Protein AF-A0A087T8P8-F1 (afdb_monomer_lite)

Structure (mmCIF, N/CA/C/O backbone):
data_AF-A0A087T8P8-F1
#
_entry.id   AF-A0A087T8P8-F1
#
loop_
_atom_site.group_PDB
_atom_site.id
_atom_site.type_symbol
_atom_site.label_atom_id
_atom_site.label_alt_id
_atom_site.label_comp_id
_atom_site.label_asym_id
_atom_site.label_entity_id
_atom_site.label_seq_id
_atom_site.pdbx_PDB_ins_code
_atom_site.Cartn_x
_atom_site.Cartn_y
_atom_site.Cartn_z
_atom_site.occupancy
_atom_site.B_iso_or_equiv
_atom_site.auth_seq_id
_atom_site.auth_comp_id
_atom_site.auth_asym_id
_atom_site.auth_atom_id
_atom_site.pdbx_PDB_model_num
ATOM 1 N N . MET A 1 1 ? 2.779 1.422 -18.499 1.00 81.19 1 MET A N 1
ATOM 2 C CA . MET A 1 1 ? 4.184 1.668 -18.922 1.00 81.19 1 MET A CA 1
ATOM 3 C C . MET A 1 1 ? 4.353 1.377 -20.411 1.00 81.19 1 MET A C 1
ATOM 5 O O . MET A 1 1 ? 5.461 1.215 -20.894 1.00 81.19 1 MET A O 1
ATOM 9 N N . ASP A 1 2 ? 3.249 1.358 -21.152 1.00 83.44 2 ASP A N 1
ATOM 10 C CA . ASP A 1 2 ? 3.134 0.661 -22.437 1.00 83.44 2 ASP A CA 1
ATOM 11 C C . ASP A 1 2 ? 3.590 1.526 -23.621 1.00 83.44 2 ASP A C 1
ATOM 13 O O . ASP A 1 2 ? 3.697 1.049 -24.743 1.00 83.44 2 ASP A O 1
ATOM 17 N N . ASN A 1 3 ? 3.906 2.794 -23.338 1.00 91.06 3 ASN A N 1
ATOM 18 C CA . ASN A 1 3 ? 4.521 3.742 -24.265 1.00 91.06 3 ASN A CA 1
ATOM 19 C C . ASN A 1 3 ? 6.063 3.717 -24.207 1.00 91.06 3 ASN A C 1
ATOM 21 O O . ASN A 1 3 ? 6.701 4.517 -24.884 1.00 91.06 3 ASN A O 1
ATOM 25 N N . TYR A 1 4 ? 6.660 2.857 -23.375 1.00 88.31 4 TYR A N 1
ATOM 26 C CA . TYR A 1 4 ? 8.110 2.713 -23.224 1.00 88.31 4 TYR A CA 1
ATOM 27 C C . TYR A 1 4 ? 8.556 1.336 -23.712 1.00 88.31 4 TYR A C 1
ATOM 29 O O . TYR A 1 4 ? 7.824 0.354 -23.579 1.00 88.31 4 TYR A O 1
ATOM 37 N N . GLU A 1 5 ? 9.777 1.255 -24.241 1.00 89.88 5 GLU A N 1
ATOM 38 C CA . GLU A 1 5 ? 10.394 -0.034 -24.543 1.00 89.88 5 GLU A CA 1
ATOM 39 C C . GLU A 1 5 ? 10.622 -0.825 -23.239 1.00 89.88 5 GLU A C 1
ATOM 41 O O . GLU A 1 5 ? 11.084 -0.243 -22.249 1.00 89.88 5 GLU A O 1
ATOM 46 N N . PRO A 1 6 ? 10.296 -2.130 -23.203 1.00 93.00 6 PRO A N 1
ATOM 47 C CA . PRO A 1 6 ? 10.543 -2.956 -22.030 1.00 93.00 6 PRO A CA 1
ATOM 48 C C . PRO A 1 6 ? 12.022 -2.969 -21.625 1.00 93.00 6 PRO A C 1
ATOM 50 O O . PRO A 1 6 ? 12.909 -3.200 -22.443 1.00 93.00 6 PRO A O 1
ATOM 53 N N . GLY A 1 7 ? 12.286 -2.778 -20.336 1.00 89.19 7 GLY A N 1
ATOM 54 C CA . GLY A 1 7 ? 13.624 -2.850 -19.761 1.00 89.19 7 GLY A CA 1
ATOM 55 C C . GLY A 1 7 ? 13.655 -2.506 -18.274 1.00 89.19 7 GLY A C 1
ATOM 56 O O . GLY A 1 7 ? 12.615 -2.386 -17.623 1.00 89.19 7 GLY A O 1
ATOM 57 N N . ILE A 1 8 ? 14.863 -2.299 -17.741 1.00 89.06 8 ILE A N 1
ATOM 58 C CA . ILE A 1 8 ? 15.117 -2.088 -16.301 1.00 89.06 8 ILE A CA 1
ATOM 59 C C . ILE A 1 8 ? 14.251 -0.958 -15.724 1.00 89.06 8 ILE A C 1
ATOM 61 O O . ILE A 1 8 ? 13.707 -1.092 -14.628 1.00 89.06 8 ILE A O 1
ATOM 65 N N . TYR A 1 9 ? 14.076 0.136 -16.470 1.00 89.12 9 TYR A N 1
ATOM 66 C CA . TYR A 1 9 ? 13.204 1.236 -16.060 1.00 89.12 9 TYR A CA 1
ATOM 67 C C . TYR A 1 9 ? 11.742 0.797 -15.917 1.00 89.12 9 TYR A C 1
ATOM 69 O O . TYR A 1 9 ? 11.144 0.959 -14.849 1.00 89.12 9 TYR A O 1
ATOM 77 N N . THR A 1 10 ? 11.159 0.224 -16.979 1.00 90.56 10 THR A N 1
ATOM 78 C CA . THR A 1 10 ? 9.753 -0.192 -16.963 1.00 90.56 10 THR A CA 1
ATOM 79 C C . THR A 1 10 ? 9.506 -1.262 -15.909 1.00 90.56 10 THR A C 1
ATOM 81 O O . THR A 1 10 ? 8.496 -1.204 -15.215 1.00 90.56 10 THR A O 1
ATOM 84 N N . GLU A 1 11 ? 10.446 -2.193 -15.733 1.00 92.19 11 GLU A N 1
ATOM 85 C CA . GLU A 1 11 ? 10.387 -3.231 -14.704 1.00 92.19 11 GLU A CA 1
ATOM 86 C C . GLU A 1 11 ? 10.427 -2.643 -13.290 1.00 92.19 11 GLU A C 1
ATOM 88 O O . GLU A 1 11 ? 9.637 -3.051 -12.440 1.00 92.19 11 GLU A O 1
ATOM 93 N N . GLY A 1 12 ? 11.296 -1.660 -13.034 1.00 91.12 12 GLY A N 1
ATOM 94 C CA . GLY A 1 12 ? 11.405 -1.000 -11.732 1.00 91.12 12 GLY A CA 1
ATOM 95 C C . GLY A 1 12 ? 10.105 -0.313 -11.313 1.00 91.12 12 GLY A C 1
ATOM 96 O O . GLY A 1 12 ? 9.611 -0.534 -10.204 1.00 91.12 12 GLY A O 1
ATOM 97 N N . VAL A 1 13 ? 9.504 0.461 -12.221 1.00 94.75 13 VAL A N 1
ATOM 98 C CA . VAL A 1 13 ? 8.217 1.127 -11.963 1.00 94.75 13 VAL A CA 1
ATOM 99 C C . VAL A 1 13 ? 7.094 0.104 -11.809 1.00 94.75 13 VAL A C 1
ATOM 101 O O . VAL A 1 13 ? 6.326 0.183 -10.853 1.00 94.75 13 VAL A O 1
ATOM 104 N N . LEU A 1 14 ? 7.000 -0.886 -12.706 1.00 96.12 14 LEU A N 1
ATOM 105 C CA . LEU A 1 14 ? 5.958 -1.916 -12.639 1.00 96.12 14 LEU A CA 1
ATOM 106 C C . LEU A 1 14 ? 6.055 -2.746 -11.356 1.00 96.12 14 LEU A C 1
ATOM 108 O O . LEU A 1 14 ? 5.027 -3.086 -10.774 1.00 96.12 14 LEU A O 1
ATOM 112 N N . LYS A 1 15 ? 7.269 -3.023 -10.872 1.00 95.69 15 LYS A N 1
ATOM 113 C CA . LYS A 1 15 ? 7.490 -3.699 -9.592 1.00 95.69 15 LYS A CA 1
ATOM 114 C C . LYS A 1 15 ? 6.999 -2.856 -8.416 1.00 95.69 15 LYS A C 1
ATOM 116 O O . LYS A 1 15 ? 6.311 -3.392 -7.552 1.00 95.69 15 LYS A O 1
ATOM 121 N N . ALA A 1 16 ? 7.307 -1.558 -8.386 1.00 95.38 16 ALA A N 1
ATOM 122 C CA . ALA A 1 16 ? 6.814 -0.660 -7.339 1.00 95.38 16 ALA A CA 1
ATOM 123 C C . ALA A 1 16 ? 5.275 -0.580 -7.341 1.00 95.38 16 ALA A C 1
ATOM 125 O O . ALA A 1 16 ? 4.643 -0.689 -6.290 1.00 95.38 16 ALA A O 1
ATOM 126 N N . VAL A 1 17 ? 4.666 -0.490 -8.530 1.00 98.12 17 VAL A N 1
ATOM 127 C CA . VAL A 1 17 ? 3.205 -0.524 -8.704 1.00 98.12 17 VAL A CA 1
ATOM 128 C C . VAL A 1 17 ? 2.614 -1.845 -8.207 1.00 98.12 17 VAL A C 1
ATOM 130 O O . VAL A 1 17 ? 1.611 -1.830 -7.496 1.00 98.12 17 VAL A O 1
ATOM 133 N N . ALA A 1 18 ? 3.233 -2.980 -8.540 1.00 98.12 18 ALA A N 1
ATOM 134 C CA . ALA A 1 18 ? 2.771 -4.293 -8.096 1.00 98.12 18 ALA A CA 1
ATOM 135 C C . ALA A 1 18 ? 2.828 -4.434 -6.568 1.00 98.12 18 ALA A C 1
ATOM 137 O O . ALA A 1 18 ? 1.869 -4.909 -5.972 1.00 98.12 18 ALA A O 1
ATOM 138 N N . VAL A 1 19 ? 3.893 -3.959 -5.912 1.00 98.25 19 VAL A N 1
ATOM 139 C CA . VAL A 1 19 ? 3.990 -3.973 -4.439 1.00 98.25 19 VAL A CA 1
ATOM 140 C C . VAL A 1 19 ? 2.881 -3.133 -3.800 1.00 98.25 19 VAL A C 1
ATOM 142 O O . VAL A 1 19 ? 2.214 -3.609 -2.878 1.00 98.25 19 VAL A O 1
ATOM 145 N N . LEU A 1 20 ? 2.637 -1.917 -4.305 1.00 98.50 20 LEU A N 1
ATOM 146 C CA . LEU A 1 20 ? 1.550 -1.075 -3.798 1.00 98.50 20 LEU A CA 1
ATOM 147 C C . LEU A 1 20 ? 0.189 -1.773 -3.962 1.00 98.50 20 LEU A C 1
ATOM 149 O O . LEU A 1 20 ? -0.577 -1.863 -3.004 1.00 98.50 20 LEU A O 1
ATOM 153 N N . ARG A 1 21 ? -0.094 -2.296 -5.161 1.00 98.56 21 ARG A N 1
ATO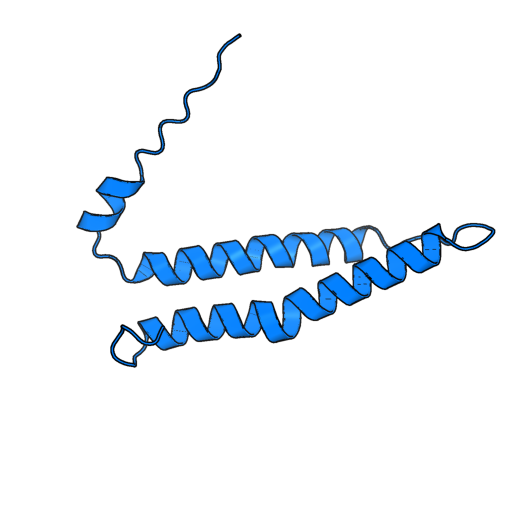M 154 C CA . ARG A 1 21 ? -1.376 -2.928 -5.507 1.00 98.56 21 ARG A CA 1
ATOM 155 C C . ARG A 1 21 ? -1.626 -4.228 -4.744 1.00 98.56 21 ARG A C 1
ATOM 157 O O . ARG A 1 21 ? -2.723 -4.416 -4.235 1.00 98.56 21 ARG A O 1
ATOM 164 N N . ASP A 1 22 ? -0.641 -5.120 -4.701 1.00 98.50 22 ASP A N 1
ATOM 165 C CA . ASP A 1 22 ? -0.844 -6.509 -4.273 1.00 98.50 22 ASP A CA 1
ATOM 166 C C . ASP A 1 22 ? -0.582 -6.720 -2.779 1.00 98.50 22 ASP A C 1
ATOM 168 O O . ASP A 1 22 ? -1.015 -7.726 -2.224 1.00 98.50 22 ASP A O 1
ATOM 172 N N . GLN A 1 23 ? 0.131 -5.799 -2.121 1.00 98.12 23 GLN A N 1
ATOM 173 C CA . GLN A 1 23 ? 0.527 -5.959 -0.717 1.00 98.12 23 GLN A CA 1
ATOM 174 C C . GLN A 1 23 ? 0.055 -4.799 0.154 1.00 98.12 23 GLN A C 1
ATOM 176 O O . GLN A 1 23 ? -0.639 -5.012 1.147 1.00 98.12 23 GLN A O 1
ATOM 181 N N . VAL A 1 24 ? 0.400 -3.566 -0.221 1.00 98.56 24 VAL A N 1
ATOM 182 C CA . VAL A 1 24 ? 0.148 -2.395 0.629 1.00 98.56 24 VAL A CA 1
ATOM 183 C C . VAL A 1 24 ? -1.341 -2.053 0.688 1.00 98.56 24 VAL A C 1
ATOM 185 O O . VAL A 1 24 ? -1.886 -1.905 1.780 1.00 98.56 24 VAL A O 1
ATOM 188 N N . MET A 1 25 ? -2.018 -1.972 -0.462 1.00 98.69 25 MET A N 1
ATOM 189 C CA . MET A 1 25 ? -3.443 -1.629 -0.507 1.00 98.69 25 MET A CA 1
ATOM 190 C C . MET A 1 25 ? -4.336 -2.663 0.204 1.00 98.69 25 MET A C 1
ATOM 192 O O . MET A 1 25 ? -5.190 -2.238 0.984 1.00 98.69 25 MET A O 1
ATOM 196 N N . PRO A 1 26 ? -4.148 -3.989 0.028 1.00 98.69 26 PRO A N 1
ATOM 197 C CA . PRO A 1 26 ? -4.911 -4.986 0.778 1.00 98.69 26 PRO A CA 1
ATOM 198 C C . PRO A 1 26 ? -4.667 -4.926 2.288 1.00 98.69 26 PRO A C 1
ATOM 200 O O . PRO A 1 26 ? -5.617 -5.043 3.059 1.00 98.69 26 PRO A O 1
ATOM 203 N N . ASN A 1 27 ? -3.419 -4.701 2.720 1.00 98.50 27 ASN A N 1
ATOM 204 C CA . ASN A 1 27 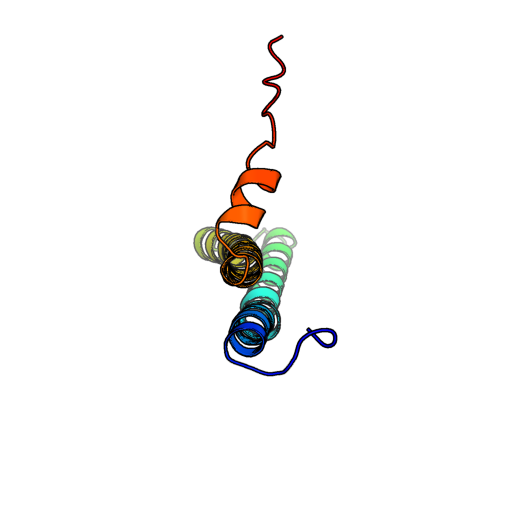? -3.101 -4.536 4.140 1.00 98.50 27 ASN A CA 1
ATOM 205 C C . ASN A 1 27 ? -3.834 -3.317 4.716 1.00 98.50 27 ASN A C 1
ATOM 207 O O . ASN A 1 27 ? -4.579 -3.452 5.683 1.00 98.50 27 ASN A O 1
ATOM 211 N N . PHE A 1 28 ? -3.712 -2.156 4.070 1.00 98.75 28 PHE A N 1
ATOM 212 C CA . PHE A 1 28 ? -4.404 -0.944 4.502 1.00 98.75 28 PHE A CA 1
ATOM 213 C C . PHE A 1 28 ? -5.926 -1.130 4.570 1.00 98.75 28 PHE A C 1
ATOM 215 O O . PHE A 1 28 ? -6.532 -0.784 5.582 1.00 98.75 28 PHE A O 1
ATOM 222 N N . ALA A 1 29 ? -6.538 -1.737 3.548 1.00 98.69 29 ALA A N 1
ATOM 223 C CA . ALA A 1 29 ? -7.973 -2.022 3.546 1.00 98.69 29 ALA A CA 1
ATOM 224 C C . ALA A 1 29 ? -8.386 -2.904 4.734 1.00 98.69 29 ALA A C 1
ATOM 226 O O . ALA A 1 29 ? -9.347 -2.581 5.429 1.00 98.69 29 ALA A O 1
ATOM 227 N N . SER A 1 30 ? -7.617 -3.960 5.015 1.00 98.38 30 SER A N 1
ATOM 228 C CA . SER A 1 30 ? -7.846 -4.831 6.168 1.00 98.38 30 SER A CA 1
ATOM 229 C C . SER A 1 30 ? -7.743 -4.072 7.497 1.00 98.38 30 SER A C 1
ATOM 231 O O . SER A 1 30 ? -8.593 -4.247 8.369 1.00 98.38 30 SER A O 1
ATOM 233 N N . ARG A 1 31 ? -6.756 -3.178 7.658 1.00 98.19 31 ARG A N 1
ATOM 234 C CA . ARG A 1 31 ? -6.622 -2.368 8.884 1.00 98.19 31 ARG A CA 1
ATOM 235 C C . ARG A 1 31 ? -7.764 -1.373 9.061 1.00 98.19 31 ARG A C 1
ATOM 237 O O . ARG A 1 31 ? -8.230 -1.196 10.184 1.00 98.19 31 ARG A O 1
ATOM 244 N N . VAL A 1 32 ? -8.247 -0.768 7.976 1.00 98.50 32 VAL A N 1
ATOM 245 C CA . VAL A 1 32 ? -9.441 0.093 8.000 1.00 98.50 32 VAL A CA 1
ATOM 246 C C . VAL A 1 32 ? -10.674 -0.694 8.420 1.00 98.50 32 VAL A C 1
ATOM 248 O O . VAL A 1 32 ? -11.406 -0.236 9.292 1.00 98.50 32 VAL A O 1
ATOM 251 N N . GLU A 1 33 ? -10.891 -1.878 7.850 1.00 98.38 33 GLU A N 1
ATOM 252 C CA . GLU A 1 33 ? -12.035 -2.726 8.195 1.00 98.38 33 GLU A CA 1
ATOM 253 C C . GLU A 1 33 ? -12.036 -3.105 9.683 1.00 98.38 33 GLU A C 1
ATOM 255 O O . GLU A 1 33 ? -13.040 -2.902 10.365 1.00 98.38 33 GLU A O 1
ATOM 260 N N . ILE A 1 34 ? -10.889 -3.544 10.213 1.00 97.69 34 ILE A N 1
ATOM 261 C CA . ILE A 1 34 ? -10.724 -3.881 11.637 1.00 97.69 34 ILE A CA 1
ATOM 262 C C . ILE A 1 34 ? -11.015 -2.670 12.532 1.00 97.69 34 ILE A C 1
ATOM 264 O O . ILE A 1 34 ? -11.749 -2.789 13.516 1.00 97.69 34 ILE A O 1
ATOM 268 N N . ALA A 1 35 ? -10.465 -1.498 12.198 1.00 97.81 35 ALA A N 1
ATOM 269 C CA . ALA A 1 35 ? -10.685 -0.281 12.975 1.00 97.81 35 ALA A CA 1
ATOM 270 C C . ALA A 1 35 ? -12.166 0.132 12.973 1.00 97.81 35 ALA A C 1
ATOM 272 O O . ALA A 1 35 ? -12.719 0.474 14.018 1.00 97.81 35 ALA A O 1
ATOM 273 N N . VAL A 1 36 ? -12.833 0.051 11.817 1.00 98.19 36 VAL A N 1
ATOM 274 C CA . VAL A 1 36 ? -14.266 0.347 11.695 1.00 98.19 36 VAL A CA 1
ATOM 275 C C . VAL A 1 36 ? -15.101 -0.630 12.522 1.00 98.19 36 VAL A C 1
ATOM 277 O O . VAL A 1 36 ? -16.004 -0.186 13.234 1.00 98.19 36 VAL A O 1
ATOM 280 N N . GLU A 1 37 ? -14.808 -1.932 12.479 1.00 97.69 37 GLU A N 1
ATOM 281 C CA . GLU A 1 37 ? -15.528 -2.941 13.267 1.00 97.69 37 GLU A CA 1
ATOM 282 C C . GLU A 1 37 ? -15.382 -2.685 14.774 1.00 97.69 37 GLU A C 1
ATOM 284 O O . GLU A 1 37 ? -16.374 -2.693 15.508 1.00 97.69 37 GLU A O 1
ATOM 289 N N . ALA A 1 38 ? -14.158 -2.414 15.234 1.00 97.00 38 ALA A N 1
ATOM 290 C CA . ALA A 1 38 ? -13.862 -2.152 16.638 1.00 97.00 38 ALA A CA 1
ATOM 291 C C . ALA A 1 38 ? -14.570 -0.893 17.160 1.00 97.00 38 ALA A C 1
ATOM 293 O O . ALA A 1 38 ? -15.163 -0.920 18.238 1.00 97.00 38 ALA A O 1
ATOM 294 N N . LEU A 1 39 ? -14.574 0.191 16.382 1.00 97.31 39 LEU A N 1
ATOM 295 C CA . LEU A 1 39 ? -15.248 1.437 16.758 1.00 97.31 39 LEU A CA 1
ATOM 296 C C . LEU A 1 39 ? -16.777 1.333 16.685 1.00 97.31 39 LEU A C 1
ATOM 298 O O . LEU A 1 39 ? -17.475 2.038 17.414 1.00 97.31 39 LEU A O 1
ATOM 302 N N . SER A 1 40 ? -17.302 0.460 15.822 1.00 97.38 40 SER A N 1
ATOM 303 C CA . SER A 1 40 ? -18.746 0.261 15.643 1.00 97.38 40 SER A CA 1
ATOM 304 C C . SER A 1 40 ? -19.357 -0.723 16.647 1.00 97.38 40 SER A C 1
ATOM 306 O O . SER A 1 40 ? -20.583 -0.853 16.702 1.00 97.38 40 SER A O 1
ATOM 308 N N . SER A 1 41 ? -18.548 -1.441 17.434 1.00 97.00 41 SER A N 1
ATOM 309 C CA . SER A 1 41 ? -19.058 -2.379 18.435 1.00 97.00 41 SER A CA 1
ATOM 310 C C . SER A 1 41 ? -19.633 -1.665 19.664 1.00 97.00 41 SER A C 1
ATOM 312 O O . SER A 1 41 ? -19.332 -0.507 19.943 1.00 97.00 41 SER A O 1
ATOM 314 N N . SER A 1 42 ? -20.472 -2.366 20.435 1.00 93.94 42 SER A N 1
ATOM 315 C CA . SER A 1 42 ? -21.044 -1.844 21.682 1.00 93.94 42 SER A CA 1
ATOM 316 C C . SER A 1 42 ? -20.771 -2.806 22.852 1.00 93.94 42 SER A C 1
ATOM 318 O O . SER A 1 42 ? -21.365 -3.888 22.881 1.00 93.94 42 SER A O 1
ATOM 320 N N . PRO A 1 43 ? -19.881 -2.451 23.805 1.00 93.12 43 PRO A N 1
ATOM 321 C CA . PRO A 1 43 ? -19.037 -1.249 23.807 1.00 93.12 43 PRO A CA 1
ATOM 322 C C . PRO A 1 43 ? -17.975 -1.281 22.683 1.00 93.12 43 PRO A C 1
ATOM 324 O O . PRO A 1 43 ? -17.677 -2.365 22.165 1.00 93.12 43 PRO A O 1
ATOM 327 N N . PRO A 1 44 ? -17.405 -0.127 22.289 1.00 94.88 44 PRO A N 1
ATOM 328 C CA . PRO A 1 44 ? -16.291 -0.088 21.344 1.00 94.88 44 PRO A CA 1
ATOM 329 C C . PRO A 1 44 ? -15.111 -0.924 21.846 1.00 94.88 44 PRO A C 1
ATOM 331 O O . PRO A 1 44 ? -14.815 -0.934 23.044 1.00 94.88 44 PRO A O 1
ATOM 334 N N . LYS A 1 45 ? -14.458 -1.639 20.933 1.00 96.62 45 LYS A N 1
ATOM 335 C CA . LYS A 1 45 ? -13.217 -2.372 21.204 1.00 96.62 45 LYS A CA 1
ATOM 336 C C . LYS A 1 45 ? -12.013 -1.454 20.992 1.00 96.62 45 LYS A C 1
ATOM 338 O O . LYS A 1 45 ? -12.093 -0.468 20.262 1.00 96.62 45 LYS A O 1
ATOM 343 N N . GLU A 1 46 ? -10.892 -1.806 21.611 1.00 96.12 46 GLU A N 1
ATOM 344 C CA . GLU A 1 46 ? -9.614 -1.146 21.341 1.00 96.12 46 GLU A CA 1
ATOM 345 C C . GLU A 1 46 ? -9.151 -1.420 19.905 1.00 96.12 46 GLU A C 1
ATOM 347 O O . GLU A 1 46 ? -9.351 -2.511 19.364 1.00 96.12 46 GLU A O 1
ATOM 352 N N . VAL A 1 47 ? -8.528 -0.411 19.300 1.00 96.62 47 VAL A N 1
ATOM 353 C CA . VAL A 1 47 ? -7.898 -0.486 17.980 1.00 96.62 47 VAL A CA 1
ATOM 354 C C . VAL A 1 47 ? -6.390 -0.534 18.186 1.00 96.62 47 VAL A C 1
ATOM 356 O O . VAL A 1 47 ? -5.857 0.229 18.991 1.00 96.62 47 VAL A O 1
ATOM 359 N N . ASP A 1 48 ? -5.688 -1.388 17.441 1.00 96.62 48 ASP A N 1
ATOM 360 C CA . ASP A 1 48 ? -4.229 -1.290 17.357 1.00 96.62 48 ASP A CA 1
ATOM 361 C C . ASP A 1 48 ? -3.853 -0.100 16.462 1.00 96.62 48 ASP A C 1
ATOM 363 O O . ASP A 1 48 ? -3.770 -0.193 15.233 1.00 96.62 48 ASP A O 1
ATOM 3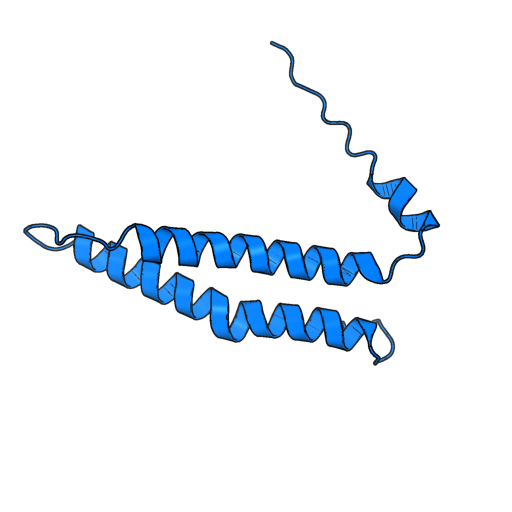67 N N . GLU A 1 49 ? -3.688 1.060 17.095 1.00 95.19 49 GLU A N 1
ATOM 368 C CA . GLU A 1 49 ? -3.365 2.310 16.411 1.00 95.19 49 GLU A CA 1
ATOM 369 C C . GLU A 1 49 ? -2.008 2.249 15.702 1.00 95.19 49 GLU A C 1
ATOM 371 O O . GLU A 1 49 ? -1.857 2.848 14.637 1.00 95.19 49 GLU A O 1
ATOM 376 N N . ASN A 1 50 ? -1.036 1.502 16.239 1.00 97.81 50 ASN A N 1
ATOM 377 C CA . ASN A 1 50 ? 0.294 1.407 15.638 1.00 97.81 50 ASN A CA 1
ATOM 378 C C . ASN A 1 50 ? 0.220 0.683 14.293 1.00 97.81 50 ASN A C 1
ATOM 380 O O . ASN A 1 50 ? 0.723 1.195 13.295 1.00 97.81 50 ASN A O 1
ATOM 384 N N . GLU A 1 51 ? -0.475 -0.457 14.236 1.00 96.88 51 GLU A N 1
ATOM 385 C CA . GLU A 1 51 ? -0.655 -1.185 12.977 1.00 96.88 51 GLU A CA 1
ATOM 386 C C . GLU A 1 51 ? -1.448 -0.371 11.945 1.00 96.88 51 GLU A C 1
ATOM 388 O O . GLU A 1 51 ? -1.149 -0.421 10.747 1.00 96.88 51 GLU A O 1
ATOM 393 N N . PHE A 1 52 ? -2.444 0.402 12.387 1.00 97.81 52 PHE A N 1
ATOM 394 C CA . PHE A 1 52 ? -3.218 1.267 11.499 1.00 97.81 52 PHE A CA 1
ATOM 395 C C . PHE A 1 52 ? -2.377 2.423 10.930 1.00 97.81 52 PHE A C 1
ATOM 397 O O . PHE A 1 52 ? -2.428 2.704 9.725 1.00 97.81 52 PHE A O 1
ATOM 404 N N . ILE A 1 53 ? -1.577 3.079 11.775 1.00 98.25 53 ILE A N 1
ATOM 405 C CA . ILE A 1 53 ? -0.660 4.154 11.376 1.00 98.25 53 ILE A CA 1
ATOM 406 C C . ILE A 1 53 ? 0.400 3.616 10.413 1.00 98.25 53 ILE A C 1
ATOM 408 O O . ILE A 1 53 ? 0.641 4.228 9.369 1.00 98.25 53 ILE A O 1
ATOM 412 N N . ASP A 1 54 ? 0.988 2.459 10.713 1.00 98.44 54 ASP A N 1
ATOM 413 C CA . ASP A 1 54 ? 2.000 1.833 9.865 1.00 98.44 54 ASP A CA 1
ATOM 414 C C . ASP A 1 54 ? 1.427 1.463 8.493 1.00 98.44 54 ASP A C 1
ATOM 416 O O . ASP A 1 54 ? 2.014 1.808 7.464 1.00 98.44 54 ASP A O 1
ATOM 420 N N . ALA A 1 55 ? 0.241 0.848 8.443 1.00 98.44 55 ALA A N 1
ATOM 421 C CA . ALA A 1 55 ? -0.416 0.525 7.178 1.00 98.44 55 ALA A CA 1
ATOM 422 C C . ALA A 1 55 ? -0.744 1.784 6.356 1.00 98.44 55 ALA A C 1
ATOM 424 O O . ALA A 1 55 ? -0.528 1.809 5.143 1.00 98.44 55 ALA A O 1
ATOM 425 N N . SER A 1 56 ? -1.197 2.856 7.014 1.00 98.50 56 SER A N 1
ATOM 426 C CA . SER A 1 56 ? -1.458 4.151 6.370 1.00 98.50 56 SER A CA 1
ATOM 427 C C . SER A 1 56 ? -0.179 4.767 5.795 1.00 98.50 56 SER A C 1
ATOM 429 O O . SER A 1 56 ? -0.160 5.264 4.666 1.00 98.50 56 SER A O 1
ATOM 431 N N . ARG A 1 57 ? 0.924 4.700 6.548 1.00 98.62 57 ARG A N 1
ATOM 432 C CA . ARG A 1 57 ? 2.232 5.195 6.115 1.00 98.62 57 ARG A CA 1
ATOM 433 C C . ARG A 1 57 ? 2.758 4.429 4.905 1.00 98.62 57 ARG A C 1
ATOM 435 O O . ARG A 1 57 ? 3.287 5.054 3.986 1.00 98.62 57 ARG A O 1
ATOM 442 N N . LEU A 1 58 ? 2.580 3.109 4.869 1.00 98.44 58 LEU A N 1
ATOM 443 C CA . LEU A 1 58 ? 3.008 2.284 3.739 1.00 98.44 58 LEU A CA 1
ATOM 444 C C . LEU A 1 58 ? 2.315 2.681 2.429 1.00 98.44 58 LEU A C 1
ATOM 446 O O . LEU A 1 58 ? 2.953 2.627 1.380 1.00 98.44 58 LEU A O 1
ATOM 450 N N . VAL A 1 59 ? 1.056 3.138 2.467 1.00 98.69 59 VAL A N 1
ATOM 451 C CA . VAL A 1 59 ? 0.365 3.670 1.275 1.00 98.69 59 VAL A CA 1
ATOM 452 C C . VAL A 1 59 ? 1.090 4.903 0.740 1.00 98.69 59 VAL A C 1
ATOM 454 O O . VAL A 1 59 ? 1.407 4.971 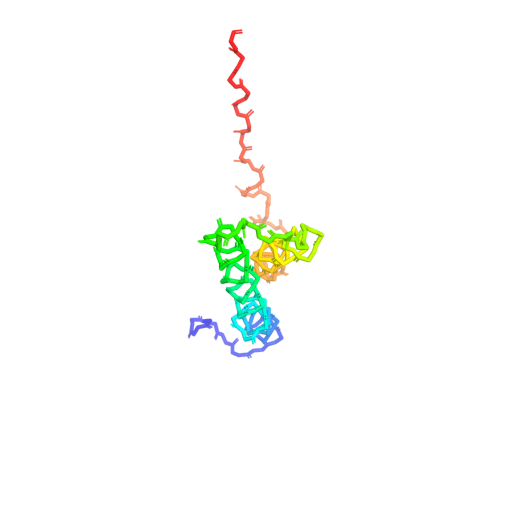-0.449 1.00 98.69 59 VAL A O 1
ATOM 457 N N . TYR A 1 60 ? 1.399 5.862 1.617 1.00 98.00 60 TYR A N 1
ATOM 458 C CA . TYR A 1 60 ? 2.144 7.063 1.239 1.00 98.00 60 TYR A CA 1
ATOM 459 C C . TYR A 1 60 ? 3.534 6.719 0.692 1.00 98.00 60 TYR A C 1
ATOM 461 O O . TYR A 1 60 ? 3.919 7.205 -0.375 1.00 98.00 60 TYR A O 1
ATOM 469 N N . ASP A 1 61 ? 4.275 5.866 1.400 1.00 97.81 61 ASP A N 1
ATOM 470 C CA . ASP A 1 61 ? 5.618 5.452 1.003 1.00 97.81 61 ASP A CA 1
ATOM 471 C C . ASP A 1 61 ? 5.587 4.716 -0.351 1.00 97.81 61 ASP A C 1
ATOM 473 O O . ASP A 1 61 ? 6.383 5.040 -1.231 1.00 97.81 61 ASP A O 1
ATOM 477 N N . GLY A 1 62 ? 4.610 3.834 -0.585 1.00 97.50 62 GLY A N 1
ATOM 478 C CA . GLY A 1 62 ? 4.441 3.127 -1.857 1.00 97.50 62 GLY A CA 1
ATOM 479 C C . GLY A 1 62 ? 4.153 4.057 -3.042 1.00 97.50 62 GLY A C 1
ATOM 480 O O . GLY A 1 62 ? 4.768 3.918 -4.100 1.00 97.50 62 GLY A O 1
ATOM 481 N N . VAL A 1 63 ? 3.282 5.059 -2.874 1.00 98.12 63 VAL A N 1
ATOM 482 C CA . VAL A 1 63 ? 3.035 6.078 -3.916 1.00 98.12 63 VAL A CA 1
ATOM 483 C C . VAL A 1 63 ? 4.284 6.927 -4.163 1.00 98.12 63 VAL A C 1
ATOM 485 O O . VAL A 1 63 ? 4.647 7.192 -5.314 1.00 98.12 63 VAL A O 1
ATOM 488 N N . ARG A 1 64 ? 4.977 7.339 -3.094 1.00 96.06 64 ARG A N 1
ATOM 489 C CA . ARG A 1 64 ? 6.224 8.107 -3.194 1.00 96.06 64 ARG A CA 1
ATOM 490 C C . ARG A 1 64 ? 7.305 7.327 -3.941 1.00 96.06 64 ARG A C 1
ATOM 492 O O . ARG A 1 64 ? 8.033 7.922 -4.737 1.00 96.06 64 ARG A O 1
ATOM 499 N N . ASP A 1 65 ? 7.411 6.028 -3.703 1.00 94.69 65 ASP A N 1
ATOM 500 C CA . ASP A 1 65 ? 8.419 5.177 -4.326 1.00 94.69 65 ASP A CA 1
ATOM 501 C C . ASP A 1 65 ? 8.118 4.931 -5.808 1.00 94.69 65 ASP A C 1
ATOM 503 O O . ASP A 1 65 ? 9.041 4.973 -6.620 1.00 94.69 65 ASP A O 1
ATOM 507 N N . ILE A 1 66 ? 6.843 4.814 -6.201 1.00 95.88 66 ILE A N 1
ATOM 508 C CA . ILE A 1 66 ? 6.448 4.822 -7.622 1.00 95.88 66 ILE A CA 1
ATOM 509 C C . ILE A 1 66 ? 6.857 6.142 -8.282 1.00 95.88 66 ILE A C 1
ATOM 511 O O . ILE A 1 66 ? 7.485 6.125 -9.340 1.00 95.88 66 ILE A O 1
ATOM 515 N N . ARG A 1 67 ? 6.564 7.289 -7.651 1.00 94.38 67 ARG A N 1
ATOM 516 C CA . ARG A 1 67 ? 6.966 8.606 -8.173 1.00 94.38 67 ARG A CA 1
ATOM 517 C C . ARG A 1 67 ? 8.479 8.683 -8.376 1.00 94.38 67 ARG A C 1
ATOM 519 O O . ARG A 1 67 ? 8.934 9.129 -9.422 1.00 94.38 67 ARG A O 1
ATOM 526 N N . ARG A 1 68 ? 9.263 8.226 -7.394 1.00 90.38 68 ARG A N 1
ATOM 527 C CA . ARG A 1 68 ? 10.729 8.171 -7.500 1.00 90.38 68 ARG A CA 1
ATOM 528 C C . ARG A 1 68 ? 11.177 7.254 -8.633 1.00 90.38 68 ARG A C 1
ATOM 530 O O . ARG A 1 68 ? 11.999 7.677 -9.432 1.00 90.38 68 ARG A O 1
ATOM 537 N N . ALA A 1 69 ? 10.614 6.052 -8.743 1.00 89.94 69 ALA A N 1
ATOM 538 C CA . ALA A 1 69 ? 10.965 5.106 -9.798 1.00 89.94 69 ALA A CA 1
ATOM 539 C C . ALA A 1 69 ? 10.715 5.683 -11.201 1.00 89.94 69 ALA A C 1
ATOM 541 O O . ALA A 1 69 ? 11.536 5.483 -12.091 1.00 89.94 69 ALA A O 1
ATOM 542 N N . VAL A 1 70 ? 9.627 6.440 -11.381 1.00 91.19 70 VAL A N 1
ATOM 543 C CA . VAL A 1 70 ? 9.326 7.148 -12.637 1.00 91.19 70 VAL A CA 1
ATOM 544 C C . VAL A 1 70 ? 10.357 8.248 -12.918 1.00 91.19 70 VAL A C 1
ATOM 546 O O . VAL A 1 70 ? 10.851 8.360 -14.036 1.00 91.19 70 VAL A O 1
ATOM 549 N N . LEU A 1 71 ? 10.730 9.031 -11.902 1.00 86.44 71 LEU A N 1
ATOM 550 C CA . LEU A 1 71 ? 11.676 10.145 -12.045 1.00 86.44 71 LEU A CA 1
ATOM 551 C C . LEU A 1 71 ? 13.139 9.704 -12.219 1.00 86.44 71 LEU A C 1
ATOM 553 O O . LEU A 1 71 ? 13.923 10.438 -12.808 1.00 86.44 71 LEU A O 1
ATOM 557 N N . MET A 1 72 ? 13.524 8.511 -11.753 1.00 72.50 72 MET A N 1
ATOM 558 C CA . MET A 1 72 ? 14.905 8.006 -11.837 1.00 72.50 72 MET A CA 1
ATOM 559 C C . MET A 1 72 ? 15.383 7.678 -13.265 1.00 72.50 72 MET A C 1
ATOM 561 O O . MET A 1 72 ? 16.570 7.426 -13.448 1.00 72.50 72 MET A O 1
ATOM 565 N N . ASN A 1 73 ? 14.499 7.684 -14.270 1.00 61.84 73 ASN A N 1
ATOM 566 C CA . ASN A 1 73 ? 14.863 7.501 -15.684 1.00 61.84 73 ASN A CA 1
ATOM 567 C C . ASN A 1 73 ? 14.899 8.809 -16.486 1.00 61.84 73 ASN A C 1
ATOM 569 O O . ASN A 1 73 ? 15.099 8.784 -17.698 1.00 61.84 73 ASN A O 1
ATOM 573 N N . ARG A 1 74 ? 14.697 9.950 -15.826 1.00 58.50 74 ARG A N 1
ATOM 574 C CA . ARG A 1 74 ? 14.876 11.258 -16.447 1.00 58.50 74 ARG A CA 1
ATOM 575 C C . ARG A 1 74 ? 16.353 11.638 -16.400 1.00 58.50 74 ARG A C 1
ATOM 577 O O . ARG A 1 74 ? 16.995 11.491 -15.358 1.00 58.50 74 ARG A O 1
ATOM 584 N N . SER A 1 75 ? 16.917 12.085 -17.524 1.00 53.25 75 SER A N 1
ATOM 585 C CA . SER A 1 75 ? 18.263 12.667 -17.530 1.00 53.25 75 SER A CA 1
ATOM 586 C C . SER A 1 75 ? 18.288 13.869 -16.578 1.00 53.25 75 SER A C 1
ATOM 588 O O . SER A 1 75 ? 17.268 14.525 -16.372 1.00 53.25 75 SER A O 1
ATOM 590 N N . ALA A 1 76 ? 19.441 14.161 -15.967 1.00 50.69 76 ALA A N 1
ATOM 591 C CA . ALA A 1 76 ? 19.577 15.243 -14.982 1.00 50.69 76 ALA A CA 1
ATOM 592 C C . ALA A 1 76 ? 19.037 16.607 -15.477 1.00 50.69 76 ALA A C 1
ATOM 594 O O . ALA A 1 76 ? 18.591 17.417 -14.675 1.00 50.69 76 ALA A O 1
ATOM 595 N N . GLU A 1 77 ? 19.012 16.816 -16.795 1.00 50.72 77 GLU A N 1
ATOM 596 C CA . GLU A 1 77 ? 18.501 18.010 -17.477 1.00 50.72 77 GLU A CA 1
ATOM 597 C C . GLU A 1 77 ? 16.969 18.176 -17.386 1.00 50.72 77 GLU A C 1
ATOM 599 O O . GLU A 1 77 ? 16.478 19.300 -17.388 1.00 50.72 77 GLU A O 1
ATOM 604 N N . GLU A 1 78 ? 16.193 17.093 -17.261 1.00 52.12 78 GLU A N 1
ATOM 605 C CA . GLU A 1 78 ? 14.727 17.165 -17.114 1.00 52.12 78 GLU A CA 1
ATOM 606 C C . GLU A 1 78 ? 14.298 17.429 -15.658 1.00 52.12 78 GLU A C 1
ATOM 608 O O . GLU A 1 78 ? 13.225 17.985 -15.413 1.00 52.12 78 GLU A O 1
ATOM 613 N N . LEU A 1 79 ? 15.139 17.062 -14.683 1.00 52.09 79 LEU A N 1
ATOM 614 C CA . LEU A 1 79 ? 14.874 17.234 -13.248 1.00 52.09 79 LEU A CA 1
ATOM 615 C C . LEU A 1 79 ? 15.002 18.698 -12.789 1.00 52.09 79 LEU A C 1
ATOM 617 O O . LEU A 1 79 ? 14.252 19.120 -11.906 1.00 52.09 79 LEU A O 1
ATOM 621 N N . ASP A 1 80 ? 15.883 19.487 -13.413 1.00 50.50 80 ASP A N 1
ATOM 622 C CA . ASP A 1 80 ? 16.023 20.925 -13.123 1.00 50.50 80 ASP A CA 1
ATOM 623 C C . ASP A 1 80 ? 14.766 21.726 -13.514 1.00 50.50 80 ASP A C 1
ATOM 625 O O . ASP A 1 80 ? 14.472 22.744 -12.895 1.00 50.50 80 ASP A O 1
ATOM 629 N N . SER A 1 81 ? 13.971 21.243 -14.479 1.00 53.25 81 SER A N 1
ATOM 630 C CA . SER A 1 81 ? 12.756 21.937 -14.940 1.00 53.25 81 SER A CA 1
ATOM 631 C C . SER A 1 81 ? 11.524 21.750 -14.041 1.00 53.25 81 SER A C 1
ATOM 633 O O . SER A 1 81 ? 10.618 22.576 -14.070 1.00 53.25 81 SER A O 1
ATOM 635 N N . GLU A 1 82 ? 11.477 20.687 -13.228 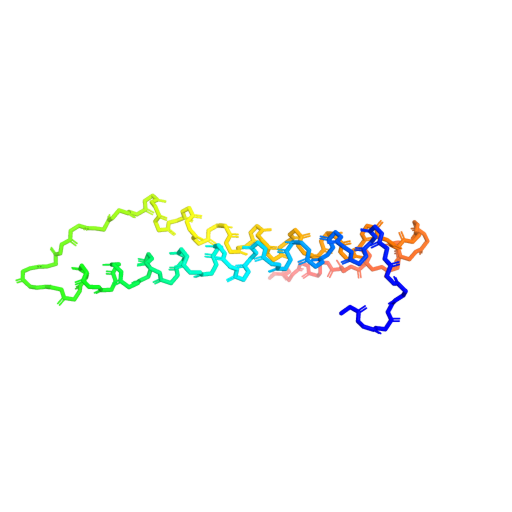1.00 53.56 82 GLU A N 1
ATOM 636 C CA . GLU A 1 82 ? 10.330 20.377 -12.352 1.00 53.56 82 GLU A CA 1
ATOM 637 C C . GLU A 1 82 ? 10.609 20.645 -10.861 1.00 53.56 82 GLU A C 1
ATOM 639 O O . GLU A 1 82 ? 9.718 20.484 -10.026 1.00 53.56 82 GLU A O 1
ATOM 644 N N . THR A 1 83 ? 11.832 21.061 -10.507 1.00 51.75 83 THR A N 1
ATOM 645 C CA . THR A 1 83 ? 12.183 21.413 -9.117 1.00 51.75 83 THR A CA 1
ATOM 646 C C . THR A 1 83 ? 11.762 22.850 -8.751 1.00 51.75 83 THR A C 1
ATOM 648 O O . THR A 1 83 ? 11.707 23.187 -7.569 1.00 51.75 83 THR A O 1
ATOM 651 N N . GLU A 1 84 ? 11.341 23.672 -9.721 1.00 50.03 84 GLU A N 1
ATOM 652 C CA . GLU A 1 84 ? 10.587 24.915 -9.484 1.00 50.03 84 GLU A CA 1
ATOM 653 C C . GLU A 1 84 ? 9.101 24.612 -9.213 1.00 50.03 84 GLU A C 1
ATOM 655 O O . GLU A 1 84 ? 8.204 24.962 -9.974 1.00 50.03 84 GLU A O 1
ATOM 660 N N . ILE A 1 85 ? 8.804 23.950 -8.094 1.00 51.97 85 ILE A N 1
ATOM 661 C CA . ILE A 1 85 ? 7.524 24.201 -7.424 1.00 51.97 85 ILE A CA 1
ATOM 662 C C . ILE A 1 85 ? 7.843 25.264 -6.386 1.00 51.97 85 ILE A C 1
ATOM 664 O O . ILE A 1 85 ? 8.292 24.950 -5.282 1.00 51.97 85 ILE A O 1
ATOM 668 N N . GLU A 1 86 ? 7.673 26.529 -6.775 1.00 51.53 86 GLU A N 1
ATOM 669 C CA . GLU A 1 86 ? 7.671 27.650 -5.845 1.00 51.53 86 GLU A CA 1
ATOM 670 C C . GLU A 1 86 ? 6.654 27.330 -4.743 1.00 51.53 86 GLU A C 1
ATOM 672 O O . GLU A 1 86 ? 5.439 27.349 -4.942 1.00 51.53 86 GLU A O 1
ATOM 677 N N . PHE A 1 87 ? 7.157 26.978 -3.558 1.00 46.56 87 PHE A N 1
ATOM 678 C CA . PHE A 1 87 ? 6.382 27.104 -2.337 1.00 46.56 87 PHE A CA 1
ATOM 679 C C . PHE A 1 87 ? 6.151 28.603 -2.150 1.00 46.56 87 PHE A C 1
ATOM 681 O O . PHE A 1 87 ? 6.921 29.277 -1.465 1.00 46.56 87 PHE A O 1
ATOM 688 N N . GLU A 1 88 ? 5.098 29.137 -2.767 1.00 48.38 88 GLU A N 1
ATOM 689 C CA . GLU A 1 88 ? 4.500 30.383 -2.314 1.00 48.38 88 GLU A CA 1
ATOM 690 C C . GLU A 1 88 ? 3.993 30.118 -0.894 1.00 48.38 88 GLU A C 1
ATOM 692 O O . GLU A 1 88 ? 2.892 29.616 -0.649 1.00 48.38 88 GLU A O 1
ATOM 697 N N . ALA A 1 89 ? 4.874 30.377 0.073 1.00 49.69 89 ALA A N 1
ATOM 698 C CA . ALA A 1 89 ? 4.511 30.520 1.460 1.00 49.69 89 ALA A CA 1
ATOM 699 C C . ALA A 1 89 ? 3.459 31.624 1.503 1.00 49.69 89 ALA A C 1
ATOM 701 O O . ALA A 1 89 ? 3.768 32.801 1.337 1.00 49.69 89 ALA A O 1
ATOM 702 N N . ASN A 1 90 ? 2.209 31.217 1.684 1.00 55.56 90 ASN A N 1
ATOM 703 C CA . ASN A 1 90 ? 1.092 32.106 1.927 1.00 55.56 90 ASN A CA 1
ATOM 704 C C . ASN A 1 90 ? 1.331 32.759 3.302 1.00 55.56 90 ASN A C 1
ATOM 706 O O . ASN A 1 90 ? 0.851 32.286 4.332 1.00 55.56 90 ASN A O 1
ATOM 710 N N . THR A 1 91 ? 2.188 33.780 3.340 1.00 46.53 91 THR A N 1
ATOM 711 C CA . THR A 1 91 ? 2.414 34.617 4.513 1.00 46.53 91 THR A CA 1
ATOM 712 C C . THR A 1 91 ? 1.159 35.450 4.715 1.00 46.53 91 THR A C 1
ATOM 714 O O . THR A 1 91 ? 0.837 36.296 3.882 1.00 46.53 91 THR A O 1
ATOM 717 N N . SER A 1 92 ? 0.436 35.134 5.791 1.00 50.69 92 SER A N 1
ATOM 718 C CA . SER A 1 92 ? -0.647 35.958 6.339 1.00 50.69 92 SER A CA 1
ATOM 719 C C . SER A 1 92 ? -0.145 37.318 6.812 1.00 50.69 92 SER A C 1
ATOM 721 O O . SER A 1 92 ? 1.044 37.401 7.199 1.00 50.69 92 SER A O 1
#

Radius of gyr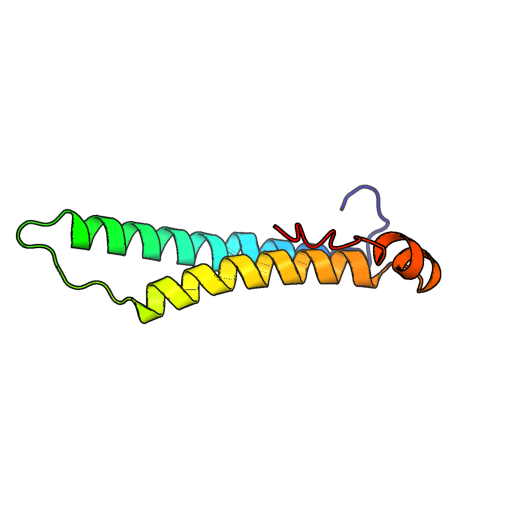ation: 19.04 Å; chains: 1; bounding box: 41×42×48 Å

Sequence (92 aa):
MDNYEPGIYTEGVLKAVAVLRDQVMPNFASRVEIAVEALSSSPPKEVDENEFIDASRLVYDGVRDIRRAVLMNRSAEELDSETEIEFEANTS

Secondary structure (DSSP, 8-state):
-TTS-SSHHHHHHHHHHHHIIIIIHHHHHHHHHHHHHHHHSSSPPP--HHHHHHHHHHHHHHHHHHHHHHHTTS-HHHHHHHS---------

InterPro domains:
  IPR006077 Vinculin/alpha-catenin [PF01044] (1-88)
  IPR036723 Alpha-catenin/vinculin-like superfamily [SSF47220] (1-72)

Foldseek 3Di:
DVPDDDDPLVCQLVVLVCCLPVPLVVQQVVLVVQQVVQVPDVVRHDHPVVSNVVSVVVNVVSVVSSVVSNCVPDDPVVVVVPVPPPPPPPDD

pLDDT: mean 85.77, std 18.38, range [46.53, 98.75]

Organism: Stegodyphus mimosarum (NCBI:txid407821)